Protein AF-A0A0K2SQ26-F1 (afdb_monomer_lite)

pLDDT: mean 77.07, std 22.96, range [28.95, 97.94]

Sequence (153 aa):
MRRAGAEERTARSGEAFAGFGGLQTHPPAKRWERWRELDARAWPRKVEREYTLVPTVCFNCEAACGLLAYVDTENLEIRKLEGQPLHPASRGRNCAKGPATVSQVTNPDRILHPLRRVGARGKAGGSGWSGTRRWTTSRPGFGPPSKPAGRMR

Foldseek 3Di:
DDDDDPDDPDDDDDDDDDPDDDDDPDDDPVCQQWDKDFDPVPPPDGDIFTFRWDWDWQPPDPLGFIWTFTQGPPPRQGPWIWGDCPDPRQNGPDDPSRGCCSCVVVPPPDDPADWDFDDDPPDPPDRDTDGDPDDADPDDPRDDPPDPPDDDD

InterPro domains:
  IPR006963 Molybdopterin oxidoreductase, 4Fe-4S domain [PF04879] (53-105)
  IPR006963 Molybdopterin oxidoreductase, 4Fe-4S domain [PS51669] (51-109)
  IPR006963 Molybdopterin oxidoreductase, 4Fe-4S domain [SM00926] (51-107)

Organism: Limnochorda pilosa (NCBI:txid1555112)

Radius of gyration: 27.74 Å; chains: 1; bounding box: 112×50×40 Å

Secondary structure (DSSP, 8-state):
-------------------TT---SS--GGGGGGEEEE-GGGTTS--EEEEEEEEEE--SSTT--EEEEEEETTT--EEEEEE-TT-TTTTT---THHHHHHHHHT-TT---S-EEEES-TT-TT--EEEE-S-SSSSSTT-S----------

Structure (mmCIF, N/CA/C/O backbone):
data_AF-A0A0K2SQ26-F1
#
_entry.id   AF-A0A0K2SQ26-F1
#
loop_
_atom_site.group_PDB
_atom_site.id
_atom_site.type_symbol
_atom_site.label_atom_id
_atom_site.label_alt_id
_atom_site.label_comp_id
_atom_site.label_asym_id
_atom_site.label_entity_id
_atom_site.label_seq_id
_atom_site.pdbx_PDB_ins_code
_atom_site.Cartn_x
_atom_site.Cartn_y
_atom_site.Cartn_z
_atom_site.occupancy
_atom_site.B_iso_or_equiv
_atom_site.auth_seq_id
_atom_site.auth_comp_id
_atom_site.auth_asym_id
_atom_site.auth_atom_id
_atom_site.pdbx_PDB_model_num
ATOM 1 N N . MET A 1 1 ? 54.601 -28.916 -5.454 1.00 41.81 1 MET A N 1
ATOM 2 C CA . MET A 1 1 ? 53.590 -28.701 -4.395 1.00 41.81 1 MET A CA 1
ATOM 3 C C . MET A 1 1 ? 52.215 -28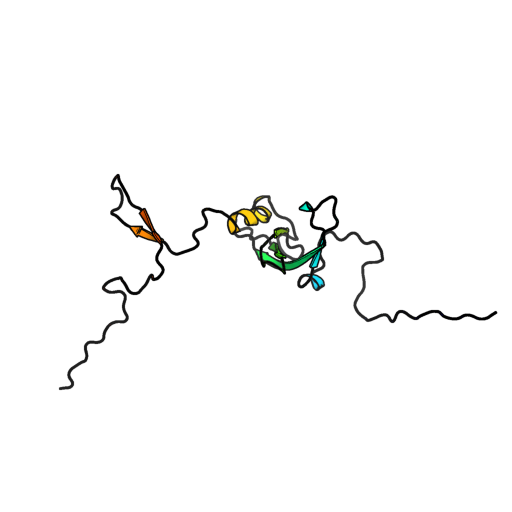.620 -5.050 1.00 41.81 1 MET A C 1
ATOM 5 O O . MET A 1 1 ? 51.979 -27.706 -5.824 1.00 41.81 1 MET A O 1
ATOM 9 N N . ARG A 1 2 ? 51.362 -29.630 -4.833 1.00 42.75 2 ARG A N 1
ATOM 10 C CA . ARG A 1 2 ? 49.962 -29.690 -5.299 1.00 42.75 2 ARG A CA 1
ATOM 11 C C . ARG A 1 2 ? 49.049 -29.030 -4.263 1.00 42.75 2 ARG A C 1
ATOM 13 O O . ARG A 1 2 ? 49.242 -29.366 -3.101 1.00 42.75 2 ARG A O 1
ATOM 20 N N . ARG A 1 3 ? 48.041 -28.252 -4.688 1.00 35.09 3 ARG A N 1
ATOM 21 C CA . ARG A 1 3 ? 46.624 -28.229 -4.220 1.00 35.09 3 ARG A CA 1
ATOM 22 C C . ARG A 1 3 ? 45.805 -27.526 -5.328 1.00 35.09 3 ARG A C 1
ATOM 24 O O . ARG A 1 3 ? 46.211 -26.454 -5.748 1.00 35.09 3 ARG A O 1
ATOM 31 N N . AL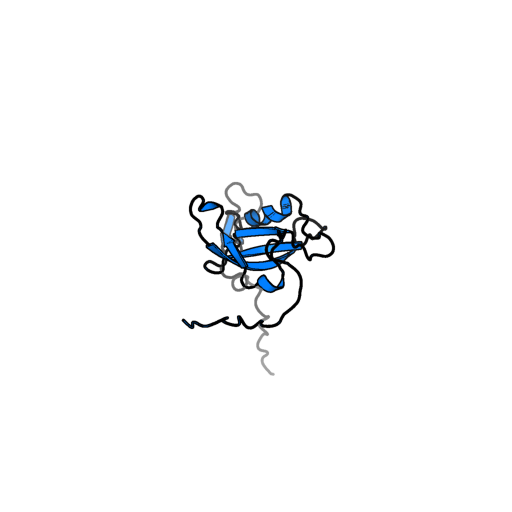A A 1 4 ? 44.871 -28.172 -6.040 1.00 32.91 4 ALA A N 1
ATOM 32 C CA . ALA A 1 4 ? 43.519 -28.594 -5.617 1.00 32.91 4 ALA A CA 1
ATOM 33 C C . ALA A 1 4 ? 42.700 -27.408 -5.066 1.00 32.91 4 ALA A C 1
ATOM 35 O O . ALA A 1 4 ? 43.161 -26.769 -4.133 1.00 32.91 4 ALA A O 1
ATOM 36 N N . GLY A 1 5 ? 41.511 -27.046 -5.546 1.00 28.95 5 GLY A N 1
ATOM 37 C CA . GLY A 1 5 ? 40.653 -27.568 -6.604 1.00 28.95 5 GLY A CA 1
ATOM 38 C C . GLY A 1 5 ? 39.640 -26.478 -6.982 1.00 28.95 5 GLY A C 1
ATOM 39 O O . GLY A 1 5 ? 39.276 -25.644 -6.155 1.00 28.95 5 GLY A O 1
ATOM 40 N N . ALA A 1 6 ? 39.242 -26.451 -8.251 1.00 37.38 6 ALA A N 1
ATOM 41 C CA . ALA A 1 6 ? 38.137 -25.636 -8.722 1.00 37.38 6 ALA A CA 1
ATOM 42 C C . ALA A 1 6 ? 36.841 -26.310 -8.261 1.00 37.38 6 ALA A C 1
ATOM 44 O O . ALA A 1 6 ? 36.507 -27.385 -8.751 1.00 37.38 6 ALA A O 1
ATOM 45 N N . GLU A 1 7 ? 36.149 -25.720 -7.287 1.00 35.53 7 GLU A N 1
ATOM 46 C CA . GLU A 1 7 ? 34.839 -26.214 -6.876 1.00 35.53 7 GLU A CA 1
ATOM 47 C C . GLU A 1 7 ? 33.760 -25.599 -7.770 1.00 35.53 7 GLU A C 1
ATOM 49 O O . GLU A 1 7 ? 33.440 -24.407 -7.739 1.00 35.53 7 GLU A O 1
ATOM 54 N N . GLU A 1 8 ? 33.269 -26.475 -8.629 1.00 37.94 8 GLU A N 1
ATOM 55 C CA . GLU A 1 8 ? 32.187 -26.348 -9.582 1.00 37.94 8 GLU A CA 1
ATOM 56 C C . GLU A 1 8 ? 30.884 -25.954 -8.867 1.00 37.94 8 GLU A C 1
ATOM 58 O O . GLU A 1 8 ? 30.159 -26.782 -8.316 1.00 37.94 8 GLU A O 1
ATOM 63 N N . ARG A 1 9 ? 30.559 -24.652 -8.860 1.00 35.50 9 ARG A N 1
ATOM 64 C CA . ARG A 1 9 ? 29.213 -24.192 -8.492 1.00 35.50 9 ARG A CA 1
ATOM 65 C C . ARG A 1 9 ? 28.263 -24.527 -9.632 1.00 35.50 9 ARG A C 1
ATOM 67 O O . ARG A 1 9 ? 28.109 -23.770 -10.586 1.00 35.50 9 ARG A O 1
ATOM 74 N N . THR A 1 10 ? 27.657 -25.699 -9.499 1.00 31.41 10 THR A N 1
ATOM 75 C CA . THR A 1 10 ? 26.570 -26.220 -10.321 1.00 31.41 10 THR A CA 1
ATOM 76 C C . THR A 1 10 ? 25.519 -25.146 -10.610 1.00 31.41 10 THR A C 1
ATOM 78 O O . THR A 1 10 ? 24.801 -24.663 -9.733 1.00 31.41 10 THR A O 1
ATOM 81 N N . ALA A 1 11 ? 25.429 -24.776 -11.886 1.00 37.09 11 ALA A N 1
ATOM 82 C CA . ALA A 1 11 ? 24.343 -23.985 -12.428 1.00 37.09 11 ALA A CA 1
ATOM 83 C C . ALA A 1 11 ? 23.029 -24.767 -12.271 1.00 37.09 11 ALA A C 1
ATOM 85 O O . ALA A 1 11 ? 22.802 -25.762 -12.958 1.00 37.09 11 ALA A O 1
ATOM 86 N N . ARG A 1 12 ? 22.140 -24.318 -11.379 1.00 37.09 12 ARG A N 1
ATOM 87 C CA . ARG A 1 12 ? 20.732 -24.733 -11.396 1.00 37.09 12 ARG A CA 1
ATOM 88 C C . ARG A 1 12 ? 19.925 -23.731 -12.215 1.00 37.09 12 ARG A C 1
ATOM 90 O O . ARG A 1 12 ? 19.520 -22.687 -11.724 1.00 37.09 12 ARG A O 1
ATOM 97 N N . SER A 1 13 ? 19.797 -24.082 -13.494 1.00 39.12 13 SER A N 1
ATOM 98 C CA . SER A 1 13 ? 18.638 -23.901 -14.378 1.00 39.12 13 SER A CA 1
ATOM 99 C C . SER A 1 13 ? 17.644 -22.778 -14.042 1.00 39.12 13 SER A C 1
ATOM 101 O O . SER A 1 13 ? 16.862 -22.904 -13.099 1.00 39.12 13 SER A O 1
ATOM 103 N N . GLY A 1 14 ? 17.563 -21.778 -14.927 1.00 33.12 14 GLY A N 1
ATOM 104 C CA . GLY A 1 14 ? 16.337 -20.996 -15.102 1.00 33.12 14 GLY A CA 1
ATOM 105 C C . GLY A 1 14 ? 16.532 -19.554 -15.563 1.00 33.12 14 GLY A C 1
ATOM 106 O O . GLY A 1 14 ? 16.452 -18.649 -14.746 1.00 33.12 14 GLY A O 1
ATOM 107 N N . GLU A 1 15 ? 16.674 -19.374 -16.880 1.00 35.16 15 GLU A N 1
ATOM 108 C CA . GLU A 1 15 ? 16.269 -18.177 -17.642 1.00 35.16 15 GLU A CA 1
ATOM 109 C C . GLU A 1 15 ? 17.074 -16.872 -17.430 1.00 35.16 15 GLU A C 1
ATOM 111 O O . GLU A 1 15 ? 16.959 -16.162 -16.434 1.00 35.16 15 GLU A O 1
ATOM 116 N N . ALA A 1 16 ? 17.854 -16.527 -18.460 1.00 36.41 16 ALA A N 1
ATOM 117 C CA . ALA A 1 16 ? 18.424 -15.202 -18.707 1.00 36.41 16 ALA A CA 1
ATOM 118 C C . ALA A 1 16 ? 17.317 -14.115 -18.671 1.00 36.41 16 ALA A C 1
ATOM 120 O O . ALA A 1 16 ? 16.180 -14.387 -19.034 1.00 36.41 16 ALA A O 1
ATOM 121 N N . PHE A 1 17 ? 17.510 -12.863 -18.254 1.00 38.84 17 PHE A N 1
ATOM 122 C CA . PHE A 1 17 ? 18.674 -11.988 -18.288 1.00 38.84 17 PHE A CA 1
ATOM 123 C C . PHE A 1 17 ? 18.622 -11.002 -17.108 1.00 38.84 17 PHE A C 1
ATOM 125 O O . PHE A 1 17 ? 17.671 -10.237 -16.983 1.00 38.84 17 PHE A O 1
ATOM 132 N N . ALA A 1 18 ? 19.681 -10.952 -16.306 1.00 36.22 18 ALA A N 1
ATOM 133 C CA . ALA A 1 18 ? 20.206 -9.726 -15.703 1.00 36.22 18 ALA A CA 1
ATOM 134 C C . ALA A 1 18 ? 21.590 -10.076 -15.152 1.00 36.22 18 ALA A C 1
ATOM 136 O O . ALA A 1 18 ? 21.712 -10.832 -14.19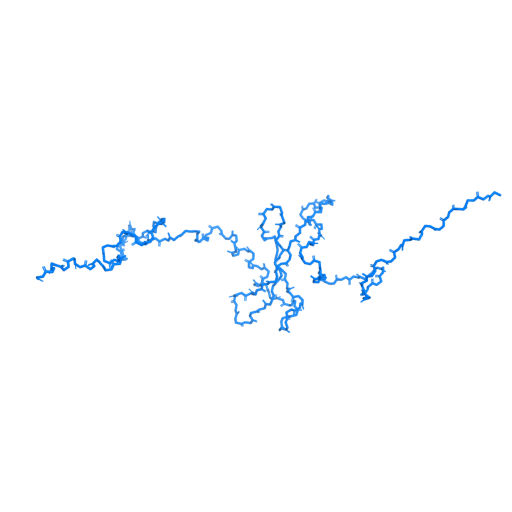0 1.00 36.22 18 ALA A O 1
ATOM 137 N N . GLY A 1 19 ? 22.635 -9.585 -15.817 1.00 33.66 19 GLY A N 1
ATOM 138 C CA . GLY A 1 19 ? 24.004 -9.736 -15.347 1.00 33.66 19 GLY A CA 1
ATOM 139 C C . GLY A 1 19 ? 24.189 -9.155 -13.944 1.00 33.66 19 GLY A C 1
ATOM 140 O O . GLY A 1 19 ? 23.410 -8.315 -13.484 1.00 33.66 19 GLY A O 1
ATOM 141 N N . PHE A 1 20 ? 25.248 -9.614 -13.281 1.00 37.81 20 PHE A N 1
ATOM 142 C CA . PHE A 1 20 ? 25.823 -8.988 -12.093 1.00 37.81 20 PHE A CA 1
ATOM 143 C C . PHE A 1 20 ? 25.789 -7.451 -12.234 1.00 37.81 20 PHE A C 1
ATOM 145 O O . PHE A 1 20 ? 26.526 -6.896 -13.043 1.00 37.81 20 PHE A O 1
ATOM 152 N N . GLY A 1 21 ? 24.917 -6.770 -11.479 1.00 44.59 21 GLY A N 1
ATOM 153 C CA . GLY A 1 21 ? 24.849 -5.300 -11.442 1.00 44.59 21 GLY A CA 1
ATOM 154 C C . GLY A 1 21 ? 23.698 -4.608 -12.194 1.00 44.59 21 GLY A C 1
ATOM 155 O O . GLY A 1 21 ? 23.782 -3.406 -12.424 1.00 44.59 21 GLY A O 1
ATOM 156 N N . GLY A 1 22 ? 22.615 -5.293 -12.574 1.00 52.53 22 GLY A N 1
ATOM 157 C CA . GLY A 1 22 ? 21.443 -4.628 -13.168 1.00 52.53 22 GLY A CA 1
ATOM 158 C C . GLY A 1 22 ? 20.541 -3.932 -12.135 1.00 52.53 22 GLY A C 1
ATOM 159 O O . GLY A 1 22 ? 19.864 -4.615 -11.367 1.00 52.53 22 GLY A O 1
ATOM 160 N N . LEU A 1 23 ? 20.480 -2.593 -12.141 1.00 69.38 23 LEU A N 1
ATOM 161 C CA . LEU A 1 23 ? 19.475 -1.824 -11.391 1.00 69.38 23 LEU A CA 1
ATOM 162 C C . LEU A 1 23 ? 18.071 -2.184 -11.901 1.00 69.38 23 LEU A C 1
ATOM 164 O O . LEU A 1 23 ? 17.733 -1.919 -13.053 1.00 69.38 23 LEU A O 1
ATOM 168 N N . GLN A 1 24 ? 17.257 -2.794 -11.045 1.00 71.31 24 GLN A N 1
ATOM 169 C CA . GLN A 1 24 ? 15.847 -3.061 -11.327 1.00 71.31 24 GLN A CA 1
ATOM 170 C C . GLN A 1 24 ? 15.000 -1.908 -10.788 1.00 71.31 24 GLN A C 1
ATOM 172 O O . GLN A 1 24 ? 15.231 -1.437 -9.677 1.00 71.31 24 GLN A O 1
ATOM 177 N N . THR A 1 25 ? 14.009 -1.460 -11.558 1.00 81.94 25 THR A N 1
ATOM 178 C CA . THR A 1 25 ? 13.091 -0.383 -11.141 1.00 81.94 25 THR A CA 1
ATOM 179 C C . THR A 1 25 ? 11.954 -0.880 -10.253 1.00 81.94 25 THR A C 1
ATOM 181 O O . THR A 1 25 ? 11.306 -0.082 -9.585 1.00 81.94 25 THR A O 1
ATOM 184 N N . HIS A 1 26 ? 11.697 -2.188 -10.251 1.00 88.44 26 HIS A N 1
ATOM 185 C CA . HIS A 1 26 ? 10.653 -2.825 -9.463 1.00 88.44 26 HIS A CA 1
ATOM 186 C C . HIS A 1 26 ? 11.051 -4.266 -9.097 1.00 88.44 26 HIS A C 1
ATOM 188 O O . HIS A 1 26 ? 11.889 -4.872 -9.774 1.00 88.44 26 HIS A O 1
ATOM 194 N N . PRO A 1 27 ? 10.430 -4.866 -8.069 1.00 91.06 27 PRO A N 1
ATOM 195 C CA . PRO A 1 27 ? 10.631 -6.274 -7.738 1.00 91.06 27 PRO A CA 1
ATOM 196 C C . PRO A 1 27 ? 10.161 -7.192 -8.883 1.00 91.06 27 PRO A C 1
ATOM 198 O O . PRO A 1 27 ? 9.064 -6.984 -9.420 1.00 91.06 27 PRO A O 1
ATOM 201 N N . PRO A 1 28 ? 10.938 -8.221 -9.272 1.00 92.25 28 PRO A N 1
ATOM 202 C CA . PRO A 1 28 ? 10.536 -9.162 -10.313 1.00 92.25 28 PRO A CA 1
ATOM 203 C C . PRO A 1 28 ? 9.363 -10.030 -9.840 1.00 92.25 28 PRO A C 1
ATOM 205 O O . PRO A 1 28 ? 9.383 -10.555 -8.726 1.00 92.25 28 PRO A O 1
ATOM 208 N N . ALA A 1 29 ? 8.368 -10.236 -10.708 1.00 92.81 29 ALA A N 1
ATOM 209 C CA . ALA A 1 29 ? 7.108 -10.898 -10.348 1.00 92.81 29 ALA A CA 1
ATOM 210 C C . ALA A 1 29 ? 7.272 -12.318 -9.788 1.00 92.81 29 ALA A C 1
ATOM 212 O O . ALA A 1 29 ? 6.572 -12.697 -8.856 1.00 92.81 29 ALA A O 1
ATOM 213 N N . LYS A 1 30 ? 8.269 -13.070 -10.272 1.00 94.12 30 LYS A N 1
ATOM 214 C CA . LYS A 1 30 ? 8.605 -14.414 -9.767 1.00 94.12 30 LYS A CA 1
ATOM 215 C C . LYS A 1 30 ? 8.981 -14.446 -8.276 1.00 94.12 30 LYS A C 1
ATOM 217 O O . LYS A 1 30 ? 9.028 -15.517 -7.687 1.00 94.12 30 LYS A O 1
ATOM 222 N N . ARG A 1 31 ? 9.295 -13.295 -7.670 1.00 94.06 31 ARG A N 1
ATOM 223 C CA . ARG A 1 31 ? 9.700 -13.168 -6.260 1.00 94.06 31 ARG A CA 1
ATOM 224 C C . ARG A 1 31 ? 8.649 -12.496 -5.377 1.00 94.06 31 ARG A C 1
ATOM 226 O O . ARG A 1 31 ? 8.936 -12.245 -4.212 1.00 94.06 31 ARG A O 1
ATOM 233 N N . TRP A 1 32 ? 7.464 -12.184 -5.899 1.00 95.38 32 TRP A N 1
ATOM 234 C CA . TRP A 1 32 ? 6.456 -11.436 -5.144 1.00 95.38 32 TRP A CA 1
ATOM 235 C C . TRP A 1 32 ? 5.934 -12.176 -3.911 1.00 95.38 32 TRP A C 1
ATOM 237 O O . TRP A 1 32 ? 5.599 -11.526 -2.932 1.00 95.38 32 TRP A O 1
ATOM 247 N N . GLU A 1 33 ? 5.938 -13.507 -3.890 1.00 96.38 33 GLU A N 1
ATOM 248 C CA . GLU A 1 33 ? 5.504 -14.263 -2.705 1.00 96.38 33 GLU A CA 1
ATOM 249 C C . GLU A 1 33 ? 6.390 -14.018 -1.473 1.00 96.38 33 GLU A C 1
ATOM 251 O O . GLU A 1 33 ? 5.884 -13.960 -0.353 1.00 96.38 33 GLU A O 1
ATOM 256 N N . ARG A 1 34 ? 7.703 -13.858 -1.691 1.00 95.94 34 ARG A N 1
ATOM 257 C CA . ARG A 1 34 ? 8.729 -13.645 -0.657 1.00 95.94 34 ARG A CA 1
ATOM 258 C C . ARG A 1 34 ? 9.745 -12.608 -1.125 1.00 95.94 34 ARG A C 1
ATOM 260 O O . ARG A 1 34 ? 10.852 -12.929 -1.575 1.00 95.94 34 ARG A O 1
ATOM 267 N N . TRP A 1 35 ? 9.351 -11.347 -1.048 1.00 95.56 35 TRP A N 1
ATOM 268 C CA . TRP A 1 35 ? 10.212 -10.207 -1.331 1.00 95.56 35 TRP A CA 1
ATOM 269 C C . TRP A 1 35 ? 10.917 -9.746 -0.059 1.00 95.56 35 TRP A C 1
ATOM 271 O O . TRP A 1 35 ? 10.293 -9.663 0.989 1.00 95.56 35 TRP A O 1
ATOM 281 N N . ARG A 1 36 ? 12.206 -9.410 -0.145 1.00 95.00 36 ARG A N 1
ATOM 282 C CA . ARG A 1 36 ? 12.982 -8.891 0.988 1.00 95.00 36 ARG A CA 1
ATOM 283 C C . ARG A 1 36 ? 13.533 -7.517 0.655 1.00 95.00 36 ARG A C 1
ATOM 285 O O . ARG A 1 36 ? 14.102 -7.333 -0.420 1.00 95.00 36 ARG A O 1
ATOM 292 N N . GLU A 1 37 ? 13.351 -6.572 1.569 1.00 91.25 37 GLU A N 1
ATOM 293 C CA . GLU A 1 37 ? 13.790 -5.183 1.424 1.00 91.25 37 GLU A CA 1
ATOM 294 C C . GLU A 1 37 ? 14.261 -4.632 2.776 1.00 91.25 37 GLU A C 1
ATOM 296 O O . GLU A 1 37 ? 13.820 -5.081 3.836 1.00 91.25 37 GLU A O 1
ATOM 301 N N . LEU A 1 38 ? 15.167 -3.654 2.746 1.00 92.88 38 LEU A N 1
ATOM 302 C CA . LEU A 1 38 ? 15.594 -2.951 3.951 1.00 92.88 38 LEU A CA 1
ATOM 303 C C . LEU A 1 38 ? 14.505 -1.985 4.427 1.00 92.88 38 LEU A C 1
ATOM 305 O O . LEU A 1 38 ? 13.933 -1.233 3.640 1.00 92.88 38 LEU A O 1
ATOM 309 N N . ASP A 1 39 ? 14.260 -1.965 5.732 1.00 90.94 39 ASP A N 1
ATOM 310 C CA . ASP A 1 39 ? 13.359 -1.003 6.353 1.00 90.94 39 ASP A CA 1
ATOM 311 C C . ASP A 1 39 ? 14.004 0.387 6.384 1.00 90.94 39 ASP A C 1
ATOM 313 O O . ASP A 1 39 ? 14.908 0.667 7.177 1.00 90.94 39 ASP A O 1
ATOM 317 N N . ALA A 1 40 ? 13.501 1.283 5.535 1.00 89.31 40 ALA A N 1
ATOM 318 C CA . ALA A 1 40 ? 13.966 2.662 5.460 1.00 89.31 40 ALA A CA 1
ATOM 319 C C . ALA A 1 40 ? 13.786 3.433 6.783 1.00 89.31 40 ALA A C 1
ATOM 321 O O . ALA A 1 40 ? 14.562 4.345 7.063 1.00 89.31 40 ALA A O 1
ATOM 322 N N . ARG A 1 41 ? 12.808 3.066 7.627 1.00 90.00 41 ARG A N 1
ATOM 323 C CA . ARG A 1 41 ? 12.579 3.723 8.929 1.00 90.00 41 ARG A CA 1
ATOM 324 C C . ARG A 1 41 ? 13.619 3.340 9.977 1.00 90.00 41 ARG A C 1
ATOM 326 O O . ARG A 1 41 ? 13.775 4.058 10.958 1.00 90.00 41 ARG A O 1
ATOM 333 N N . ALA A 1 42 ? 14.320 2.224 9.785 1.00 93.06 42 ALA A N 1
ATOM 334 C CA . ALA A 1 42 ? 15.328 1.735 10.718 1.00 93.06 42 ALA A CA 1
ATOM 335 C C . ALA A 1 42 ? 16.725 2.339 10.488 1.00 93.06 42 ALA A C 1
ATOM 337 O O . ALA A 1 42 ? 17.650 2.016 11.241 1.00 93.06 42 ALA A O 1
ATOM 338 N N . TRP A 1 43 ? 16.890 3.206 9.481 1.00 89.94 43 TRP A N 1
ATOM 339 C CA . TRP A 1 43 ? 18.153 3.885 9.194 1.00 89.94 43 TRP A CA 1
ATOM 340 C C . TRP A 1 43 ? 18.705 4.595 10.449 1.00 89.94 43 TRP A C 1
ATOM 342 O O . TRP A 1 43 ? 17.947 5.284 11.133 1.00 89.94 43 TRP A O 1
ATOM 352 N N . PRO A 1 44 ? 20.006 4.451 10.782 1.00 94.56 44 PRO A N 1
ATOM 353 C CA . PRO A 1 44 ? 21.098 3.874 9.983 1.00 94.56 44 PRO A CA 1
ATOM 354 C C . PRO A 1 44 ? 21.269 2.351 10.078 1.00 94.56 44 PRO A C 1
ATOM 356 O O . PRO A 1 44 ? 22.169 1.788 9.452 1.00 94.56 44 PRO A O 1
ATOM 359 N N . ARG A 1 45 ? 20.436 1.651 10.852 1.00 94.00 45 ARG A N 1
ATOM 360 C CA . ARG A 1 45 ? 20.535 0.194 10.981 1.00 94.00 45 ARG A CA 1
ATOM 361 C C . ARG A 1 45 ? 19.963 -0.488 9.739 1.00 94.00 45 ARG A C 1
ATOM 363 O O . ARG A 1 45 ? 18.886 -0.143 9.262 1.00 94.00 45 ARG A O 1
ATOM 370 N N . LYS A 1 46 ? 20.657 -1.516 9.251 1.00 93.12 46 LYS A N 1
ATOM 371 C CA . LYS A 1 46 ? 20.204 -2.348 8.127 1.00 93.12 46 LYS A CA 1
ATOM 372 C C . LYS A 1 46 ? 19.295 -3.462 8.639 1.00 93.12 46 LYS A C 1
ATOM 374 O O . LYS A 1 46 ? 19.759 -4.565 8.909 1.00 93.12 46 LYS A O 1
ATOM 379 N N . VAL A 1 47 ? 18.018 -3.148 8.826 1.00 94.25 47 VAL A N 1
ATOM 380 C CA . VAL A 1 47 ? 16.998 -4.132 9.212 1.00 94.25 47 VAL A CA 1
ATOM 381 C C . VAL A 1 47 ? 16.321 -4.643 7.949 1.00 94.25 47 VAL A C 1
ATOM 383 O O . VAL A 1 47 ? 15.750 -3.851 7.208 1.00 94.25 47 VAL A O 1
ATOM 386 N N . GLU A 1 48 ? 16.399 -5.945 7.690 1.00 93.94 48 GLU A N 1
ATOM 387 C CA . GLU A 1 48 ? 15.680 -6.581 6.583 1.00 93.94 48 GLU A CA 1
ATOM 388 C C . GLU A 1 48 ? 14.251 -6.932 7.016 1.00 93.94 48 GLU A C 1
ATOM 390 O O . GLU A 1 48 ? 14.023 -7.365 8.147 1.00 93.94 48 GLU A O 1
ATOM 395 N N . ARG A 1 49 ? 13.291 -6.738 6.112 1.00 94.38 49 ARG A N 1
ATOM 396 C CA . ARG A 1 49 ? 11.895 -7.153 6.260 1.00 94.38 49 ARG A CA 1
ATOM 397 C C . ARG A 1 49 ? 11.485 -7.997 5.067 1.00 94.38 49 ARG A C 1
ATOM 399 O O . ARG A 1 49 ? 11.950 -7.762 3.950 1.00 94.38 49 ARG A O 1
ATOM 406 N N . GLU A 1 50 ? 10.613 -8.965 5.314 1.00 96.50 50 GLU A N 1
ATOM 407 C CA . GLU A 1 50 ? 10.021 -9.802 4.276 1.00 96.50 50 GLU A CA 1
ATOM 408 C C . GLU A 1 50 ? 8.563 -9.397 4.027 1.00 96.50 50 GLU A C 1
ATOM 410 O O . GLU A 1 50 ? 7.813 -9.086 4.952 1.00 96.50 50 GLU A O 1
ATOM 415 N N . TYR A 1 51 ? 8.180 -9.385 2.754 1.00 97.44 51 TYR A N 1
ATOM 416 C CA . TYR A 1 51 ? 6.870 -8.984 2.277 1.00 97.44 51 TYR A CA 1
ATOM 417 C C . TYR A 1 51 ? 6.328 -9.987 1.263 1.00 97.44 51 TYR A C 1
ATOM 419 O O . TYR A 1 51 ? 7.062 -10.478 0.401 1.00 97.44 51 TYR A O 1
ATOM 427 N N . THR A 1 52 ? 5.018 -10.194 1.294 1.00 97.94 52 THR A N 1
ATOM 428 C CA . THR A 1 52 ? 4.259 -10.734 0.168 1.00 97.94 52 THR A CA 1
ATOM 429 C C . THR A 1 52 ? 3.678 -9.569 -0.631 1.00 97.94 52 THR A C 1
ATOM 431 O O . THR A 1 52 ? 2.977 -8.706 -0.100 1.00 97.94 52 THR A O 1
ATOM 434 N N . LEU A 1 53 ? 3.995 -9.520 -1.921 1.00 97.62 53 LEU A N 1
ATOM 435 C CA . LEU A 1 53 ? 3.591 -8.469 -2.847 1.00 97.62 53 LEU A CA 1
ATOM 436 C C . LEU A 1 53 ? 2.319 -8.910 -3.560 1.00 97.62 53 LEU A C 1
ATOM 438 O O . LEU A 1 53 ? 2.343 -9.808 -4.400 1.00 97.62 53 LEU A O 1
ATOM 442 N N . VAL A 1 54 ? 1.205 -8.270 -3.219 1.00 97.62 54 VAL A N 1
ATOM 443 C CA . VAL A 1 54 ? -0.124 -8.641 -3.708 1.00 97.62 54 VAL A CA 1
ATOM 444 C C . VAL A 1 54 ? -0.593 -7.623 -4.750 1.00 97.62 54 VAL A C 1
ATOM 446 O O . VAL A 1 54 ? -0.772 -6.446 -4.417 1.00 97.62 54 VAL A O 1
ATOM 449 N N . PRO A 1 55 ? -0.797 -8.035 -6.014 1.00 97.12 55 PRO A N 1
ATOM 450 C CA . PRO A 1 55 ? -1.416 -7.189 -7.027 1.00 97.12 55 PRO A CA 1
ATOM 451 C C . PRO A 1 55 ? -2.849 -6.823 -6.645 1.00 97.12 55 PRO A C 1
ATOM 453 O O . PRO A 1 55 ? -3.633 -7.677 -6.238 1.00 97.12 55 PRO A O 1
ATOM 456 N N . THR A 1 56 ? -3.204 -5.553 -6.797 1.00 96.56 56 THR A N 1
ATOM 457 C CA . THR A 1 56 ? -4.552 -5.044 -6.536 1.00 96.56 56 THR A CA 1
ATOM 458 C C . THR A 1 56 ? -4.861 -3.857 -7.447 1.00 96.56 56 THR A C 1
ATOM 460 O O . THR A 1 56 ? -4.052 -3.472 -8.291 1.00 96.56 56 THR A O 1
ATOM 463 N N . VAL A 1 57 ? -6.045 -3.273 -7.307 1.00 96.38 57 VAL A N 1
ATOM 464 C CA . VAL A 1 57 ? -6.531 -2.178 -8.145 1.00 96.38 57 VAL A CA 1
ATOM 465 C C . VAL A 1 57 ? -6.897 -0.966 -7.293 1.00 96.38 57 VAL A C 1
ATOM 467 O O . VAL A 1 57 ? -7.465 -1.087 -6.208 1.00 96.38 57 VAL A O 1
ATOM 470 N N . CYS A 1 58 ? -6.552 0.225 -7.771 1.00 96.00 58 CYS A N 1
ATOM 471 C CA . CYS A 1 58 ? -6.954 1.482 -7.153 1.00 96.00 58 CYS A CA 1
ATOM 472 C C . CYS A 1 58 ? -8.460 1.714 -7.350 1.00 96.00 58 CYS A C 1
ATOM 474 O O . CYS A 1 58 ? -8.941 1.644 -8.477 1.00 96.00 58 CYS A O 1
ATOM 476 N N . PHE A 1 59 ? -9.185 2.057 -6.281 1.00 92.38 59 PHE A N 1
ATOM 477 C CA . PHE A 1 59 ? -10.640 2.280 -6.317 1.00 92.38 59 PHE A CA 1
ATOM 478 C C . PHE A 1 59 ? -11.054 3.761 -6.243 1.00 92.38 59 PHE A C 1
ATOM 480 O O . PHE A 1 59 ? -12.234 4.074 -6.122 1.00 92.38 59 PHE A O 1
ATOM 487 N N . ASN A 1 60 ? -10.096 4.691 -6.300 1.00 94.94 60 ASN A N 1
ATOM 488 C CA . ASN A 1 60 ? -10.374 6.117 -6.090 1.00 94.94 60 ASN A CA 1
ATOM 489 C C . ASN A 1 60 ? -10.992 6.827 -7.309 1.00 94.94 60 ASN A C 1
ATOM 491 O O . ASN A 1 60 ? -11.604 7.880 -7.148 1.00 94.94 60 ASN A O 1
ATOM 495 N N . CYS A 1 61 ? -10.782 6.317 -8.522 1.00 95.81 61 CYS A N 1
ATOM 496 C CA . CYS A 1 61 ? -11.413 6.808 -9.746 1.00 95.81 61 CYS A CA 1
ATOM 497 C C . CYS A 1 61 ? -11.553 5.669 -10.763 1.00 95.81 61 CYS A C 1
ATOM 499 O O . CYS A 1 61 ? -10.989 4.588 -10.595 1.00 95.81 61 CYS A O 1
ATOM 501 N N . GLU A 1 62 ? -12.269 5.940 -11.843 1.00 96.50 62 GLU A N 1
ATOM 502 C CA . GLU A 1 62 ? -12.587 5.033 -12.944 1.00 96.50 62 GLU A CA 1
ATOM 503 C C . GLU A 1 62 ? -11.369 4.527 -13.732 1.00 96.50 62 GLU A C 1
ATOM 505 O O . GLU A 1 62 ? -11.473 3.532 -14.442 1.00 96.50 62 GLU A O 1
ATOM 510 N N . ALA A 1 63 ? -10.202 5.162 -13.581 1.00 95.31 63 ALA A N 1
ATOM 511 C CA . ALA A 1 63 ? -8.973 4.736 -14.251 1.00 95.31 63 ALA A CA 1
ATOM 512 C C . ALA A 1 63 ? -8.450 3.375 -13.760 1.00 95.31 63 ALA A C 1
ATOM 514 O O . ALA A 1 63 ? -7.661 2.747 -14.465 1.00 95.31 63 ALA A O 1
ATOM 515 N N . ALA A 1 64 ? -8.852 2.945 -12.554 1.00 95.81 64 ALA A N 1
ATOM 516 C CA . ALA A 1 64 ? -8.553 1.619 -12.012 1.00 95.81 64 ALA A CA 1
ATOM 517 C C . ALA A 1 64 ? -7.066 1.215 -12.147 1.00 95.81 64 ALA A C 1
ATOM 519 O O . ALA A 1 64 ? -6.730 0.126 -12.607 1.00 95.81 64 ALA A O 1
ATOM 520 N N . CYS A 1 65 ? -6.141 2.115 -11.788 1.00 97.81 65 CYS A N 1
ATOM 521 C CA . CYS A 1 65 ? -4.706 1.844 -11.904 1.00 97.81 65 CYS A CA 1
ATOM 522 C C . CYS A 1 65 ? -4.292 0.635 -11.052 1.00 97.81 65 CYS A C 1
ATOM 524 O O . CYS A 1 65 ? -4.697 0.524 -9.895 1.00 97.81 65 CYS A O 1
ATOM 526 N N . GLY A 1 66 ? -3.418 -0.218 -11.589 1.00 97.81 66 GLY A N 1
ATOM 527 C CA . GLY A 1 66 ? -2.843 -1.334 -10.845 1.00 97.81 66 GLY A CA 1
ATOM 528 C C . GLY A 1 66 ? -1.918 -0.872 -9.721 1.00 97.81 66 GLY A C 1
ATOM 529 O O . GLY A 1 66 ? -1.033 -0.034 -9.922 1.00 97.81 66 GLY A O 1
ATOM 530 N N . LEU A 1 67 ? -2.108 -1.463 -8.549 1.00 97.62 67 LEU A N 1
ATOM 531 C CA . LEU A 1 67 ? -1.337 -1.254 -7.333 1.00 97.62 67 LEU A CA 1
ATOM 532 C C . LEU A 1 67 ? -0.635 -2.552 -6.932 1.00 97.62 67 LEU A C 1
ATOM 534 O O . LEU A 1 67 ? -1.130 -3.647 -7.181 1.00 97.62 67 LEU A O 1
ATOM 538 N N . LEU A 1 68 ? 0.511 -2.424 -6.276 1.00 97.38 68 LEU A N 1
ATOM 539 C CA . LEU A 1 68 ? 1.237 -3.531 -5.672 1.00 97.38 68 LEU A CA 1
ATOM 540 C C . LEU A 1 68 ? 1.319 -3.287 -4.166 1.00 97.38 68 LEU A C 1
ATOM 542 O O . LEU A 1 68 ? 1.957 -2.329 -3.721 1.00 97.38 68 LEU A O 1
ATOM 546 N N . ALA A 1 69 ? 0.621 -4.116 -3.393 1.00 97.38 69 ALA A N 1
ATOM 547 C CA . ALA A 1 69 ? 0.572 -4.028 -1.940 1.00 97.38 69 ALA A CA 1
ATOM 548 C C . ALA A 1 69 ? 1.718 -4.815 -1.316 1.00 97.38 69 ALA A C 1
ATOM 550 O O . ALA A 1 69 ? 1.838 -6.011 -1.556 1.00 97.38 69 ALA A O 1
ATOM 551 N N . TYR A 1 70 ? 2.530 -4.152 -0.498 1.00 97.06 70 TYR A N 1
ATOM 552 C CA . TYR A 1 70 ? 3.586 -4.790 0.282 1.00 97.06 70 TYR A CA 1
ATOM 553 C C . TYR A 1 70 ? 3.002 -5.194 1.634 1.00 97.06 70 TYR A C 1
ATOM 555 O O . TYR A 1 70 ? 2.845 -4.348 2.521 1.00 97.06 70 TYR A O 1
ATOM 563 N N . VAL A 1 71 ? 2.635 -6.469 1.757 1.00 97.31 71 VAL A N 1
ATOM 564 C CA . VAL A 1 71 ? 2.061 -7.054 2.973 1.00 97.31 71 VAL A CA 1
ATOM 565 C C . VAL A 1 71 ? 3.183 -7.686 3.780 1.00 97.31 71 VAL A C 1
ATOM 567 O O . VAL A 1 71 ? 3.879 -8.563 3.283 1.00 97.31 71 VAL A O 1
ATOM 570 N N . ASP A 1 72 ? 3.387 -7.214 5.001 1.00 95.88 72 ASP A N 1
ATOM 571 C CA . ASP A 1 72 ? 4.390 -7.742 5.928 1.00 95.88 72 ASP A CA 1
ATOM 572 C C . ASP A 1 72 ? 4.036 -9.179 6.333 1.00 95.88 72 ASP A C 1
ATOM 574 O O . ASP A 1 72 ? 2.891 -9.467 6.688 1.00 95.88 72 ASP A O 1
ATOM 578 N N . THR A 1 73 ? 4.996 -10.099 6.234 1.00 96.19 73 THR A N 1
ATOM 579 C CA . THR A 1 73 ? 4.736 -11.523 6.495 1.00 96.19 73 THR A CA 1
ATOM 580 C C . THR A 1 73 ? 4.627 -11.859 7.983 1.00 96.19 73 THR A C 1
ATOM 582 O O . THR A 1 73 ? 4.083 -12.910 8.318 1.00 96.19 73 THR A O 1
ATOM 585 N N . GLU A 1 74 ? 5.092 -10.983 8.881 1.00 94.62 74 GLU A N 1
ATOM 586 C CA . GLU A 1 74 ? 5.040 -11.194 10.331 1.00 94.62 74 GLU A CA 1
ATOM 587 C C . GLU A 1 74 ? 3.708 -10.714 10.918 1.00 94.62 74 GLU A C 1
ATOM 589 O O . GLU A 1 74 ? 3.078 -11.433 11.693 1.00 94.62 74 GLU A O 1
ATOM 594 N N . ASN A 1 75 ? 3.272 -9.499 10.562 1.00 94.88 75 ASN A N 1
ATOM 595 C CA . ASN A 1 75 ? 2.083 -8.875 11.159 1.00 94.88 75 ASN A CA 1
ATOM 596 C C . ASN A 1 75 ? 0.880 -8.741 10.209 1.00 94.88 75 ASN A C 1
ATOM 598 O O . ASN A 1 75 ? -0.188 -8.313 10.645 1.00 94.88 75 ASN A O 1
ATOM 602 N N . LEU A 1 76 ? 1.032 -9.130 8.938 1.00 95.56 76 LEU A N 1
ATOM 603 C CA . LEU A 1 76 ? -0.006 -9.082 7.900 1.00 95.56 76 LEU A CA 1
ATOM 604 C C . LEU A 1 76 ? -0.552 -7.674 7.611 1.00 95.56 76 LEU A C 1
ATOM 606 O O . LEU A 1 76 ? -1.635 -7.522 7.040 1.00 95.56 76 LEU A O 1
ATOM 610 N N . GLU A 1 77 ? 0.195 -6.627 7.964 1.00 94.81 77 GLU A N 1
ATOM 611 C CA . GLU A 1 77 ? -0.173 -5.246 7.669 1.00 94.81 77 GLU A CA 1
ATOM 612 C C . GLU A 1 77 ? 0.352 -4.799 6.300 1.00 94.81 77 GLU A C 1
ATOM 614 O O . GLU A 1 77 ? 1.453 -5.148 5.867 1.00 94.81 77 GLU A O 1
ATOM 619 N N . ILE A 1 78 ? -0.419 -3.942 5.626 1.00 96.19 78 ILE A N 1
ATOM 620 C CA . ILE A 1 78 ? 0.025 -3.276 4.399 1.00 96.19 78 ILE A CA 1
ATOM 621 C C . ILE A 1 78 ? 0.979 -2.146 4.791 1.00 96.19 78 ILE A C 1
ATOM 623 O O . ILE A 1 78 ? 0.550 -1.128 5.336 1.00 96.19 78 ILE A O 1
ATOM 627 N N . ARG A 1 79 ? 2.273 -2.291 4.487 1.00 93.62 79 ARG A N 1
ATOM 628 C CA . ARG A 1 79 ? 3.276 -1.255 4.795 1.00 93.62 79 ARG A CA 1
ATOM 629 C C . ARG A 1 79 ? 3.293 -0.123 3.784 1.00 93.62 79 ARG A C 1
ATOM 631 O O . ARG A 1 79 ? 3.458 1.036 4.161 1.00 93.62 79 ARG A O 1
ATOM 638 N N . LYS A 1 80 ? 3.163 -0.459 2.502 1.00 93.62 80 LYS A N 1
ATOM 639 C CA . LYS A 1 80 ? 3.161 0.501 1.394 1.00 93.62 80 LYS A CA 1
ATOM 640 C C . LYS A 1 80 ? 2.394 -0.040 0.192 1.00 93.62 80 LYS A C 1
ATOM 642 O O . LYS A 1 80 ? 2.227 -1.250 0.029 1.00 93.62 80 LYS A O 1
ATOM 647 N N . LEU A 1 81 ? 1.942 0.887 -0.646 1.00 96.38 81 LEU A N 1
ATOM 648 C CA . LEU A 1 81 ? 1.325 0.622 -1.940 1.00 96.38 81 LEU A CA 1
ATOM 649 C C . LEU A 1 81 ? 2.131 1.344 -3.014 1.00 96.38 81 LEU A C 1
ATOM 651 O O . LEU A 1 81 ? 2.288 2.563 -2.963 1.00 96.38 81 LEU A O 1
ATOM 655 N N . GLU A 1 82 ? 2.608 0.595 -3.997 1.00 95.69 82 GLU A N 1
ATOM 656 C CA . GLU A 1 82 ? 3.309 1.137 -5.163 1.00 95.69 82 GLU A CA 1
ATOM 657 C C . GLU A 1 82 ? 2.519 0.831 -6.440 1.00 95.69 82 GLU A C 1
ATOM 659 O O . GLU A 1 82 ? 1.469 0.191 -6.403 1.00 95.69 82 GLU A O 1
ATOM 664 N N . GLY A 1 83 ? 2.969 1.329 -7.589 1.00 96.75 83 GLY A N 1
ATOM 665 C CA . GLY A 1 83 ? 2.343 0.990 -8.865 1.00 96.75 83 GLY A CA 1
ATOM 666 C C . GLY A 1 83 ? 2.699 -0.422 -9.306 1.00 96.75 83 GLY A C 1
ATOM 667 O O . GLY A 1 83 ? 3.863 -0.809 -9.265 1.00 96.75 83 GLY A O 1
ATOM 668 N N . GLN A 1 84 ? 1.714 -1.181 -9.786 1.00 96.81 84 GLN A N 1
ATOM 669 C CA . GLN A 1 84 ? 1.972 -2.503 -10.349 1.00 96.81 84 GLN A CA 1
ATOM 670 C C . GLN A 1 84 ? 2.594 -2.361 -11.750 1.00 96.81 84 GLN A C 1
ATOM 672 O O . GLN A 1 84 ? 1.904 -1.927 -12.680 1.00 96.81 84 GLN A O 1
ATOM 677 N N . PRO A 1 85 ? 3.863 -2.759 -11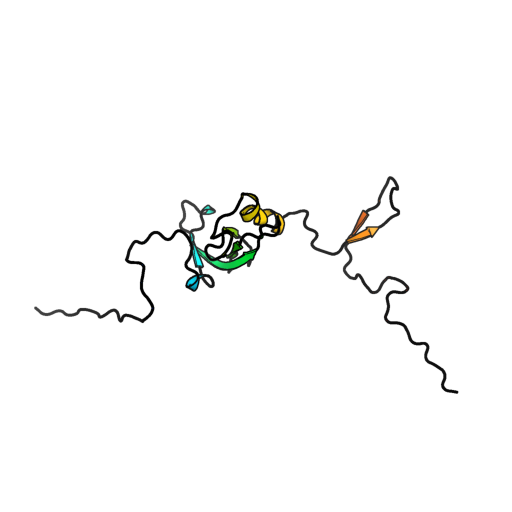.949 1.00 94.75 85 PRO A N 1
ATOM 678 C CA . PRO A 1 85 ? 4.573 -2.552 -13.214 1.00 94.75 85 PRO A CA 1
ATOM 679 C C . PRO A 1 85 ? 3.960 -3.350 -14.371 1.00 94.75 85 PRO A C 1
ATOM 681 O O . PRO A 1 85 ? 3.977 -2.895 -15.510 1.00 94.75 85 PRO A O 1
ATOM 684 N N . LEU A 1 86 ? 3.362 -4.506 -14.066 1.00 94.69 86 LEU A N 1
ATOM 685 C CA . LEU A 1 86 ? 2.746 -5.407 -15.043 1.00 94.69 86 LEU A CA 1
ATOM 686 C C . LEU A 1 86 ? 1.282 -5.073 -15.369 1.00 94.69 86 LEU A C 1
ATOM 688 O O . LEU A 1 86 ? 0.662 -5.775 -16.162 1.00 94.69 86 LEU A O 1
ATOM 692 N N . HIS A 1 87 ? 0.704 -4.032 -14.764 1.00 96.38 87 HIS A N 1
ATOM 693 C CA . HIS A 1 87 ? -0.673 -3.651 -15.067 1.00 96.38 87 HIS A CA 1
ATOM 694 C C . HIS A 1 87 ? -0.759 -3.038 -16.479 1.00 96.38 87 HIS A C 1
ATOM 696 O O . HIS A 1 87 ? -0.032 -2.079 -16.754 1.00 96.38 87 HIS A O 1
ATOM 702 N N . PRO A 1 88 ? -1.637 -3.530 -17.375 1.00 95.56 88 PRO A N 1
ATOM 703 C CA . PRO A 1 88 ? -1.583 -3.199 -18.802 1.00 95.56 88 PRO A CA 1
ATOM 704 C C . PRO A 1 88 ? -1.826 -1.713 -19.093 1.00 95.56 88 PRO A C 1
ATOM 706 O O . PRO A 1 88 ? -1.154 -1.135 -19.944 1.00 95.56 88 PRO A O 1
ATOM 709 N N . ALA A 1 89 ? -2.745 -1.076 -18.362 1.00 94.38 89 ALA A N 1
ATOM 710 C CA . ALA A 1 89 ? -3.079 0.330 -18.577 1.00 94.38 89 ALA A CA 1
ATOM 711 C C . ALA A 1 89 ? -2.065 1.275 -17.907 1.00 94.38 89 ALA A C 1
ATOM 713 O O . ALA A 1 89 ? -1.455 2.128 -18.552 1.00 94.38 89 ALA A O 1
ATOM 714 N N . SER A 1 90 ? -1.856 1.108 -16.599 1.00 96.06 90 SER A N 1
ATOM 715 C CA . SER A 1 90 ? -1.055 2.039 -15.789 1.00 96.06 90 SER A CA 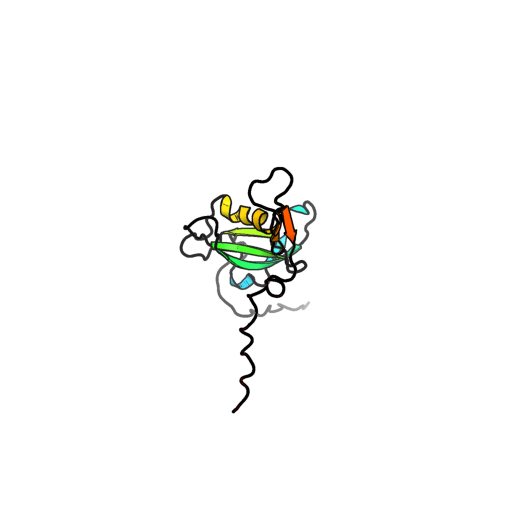1
ATOM 716 C C . SER A 1 90 ? 0.448 1.764 -15.831 1.00 96.06 90 SER A C 1
ATOM 718 O O . SER A 1 90 ? 1.230 2.697 -15.663 1.00 96.06 90 SER A O 1
ATOM 720 N N . ARG A 1 91 ? 0.886 0.519 -16.070 1.00 95.00 91 ARG A N 1
ATOM 721 C CA . ARG A 1 91 ? 2.304 0.122 -16.185 1.00 95.00 91 ARG A CA 1
ATOM 722 C C . ARG A 1 91 ? 3.172 0.673 -15.045 1.00 95.00 91 ARG A C 1
ATOM 724 O O . ARG A 1 91 ? 4.227 1.256 -15.290 1.00 95.00 91 ARG A O 1
ATOM 731 N N . GLY A 1 92 ? 2.672 0.600 -13.812 1.00 94.94 92 GLY A N 1
ATOM 732 C CA . GLY A 1 92 ? 3.336 1.110 -12.608 1.00 94.94 92 GLY A CA 1
ATOM 733 C C . GLY A 1 92 ? 3.199 2.614 -12.336 1.00 94.94 92 GLY A C 1
ATOM 734 O O . GLY A 1 92 ? 3.690 3.081 -11.312 1.00 94.94 92 GLY A O 1
ATOM 735 N N . ARG A 1 93 ? 2.535 3.395 -13.199 1.00 95.44 93 ARG A N 1
ATOM 736 C CA . ARG A 1 93 ? 2.312 4.832 -12.967 1.00 95.44 93 ARG A CA 1
ATOM 737 C C . ARG A 1 93 ? 1.076 5.047 -12.106 1.00 95.44 93 ARG A C 1
ATOM 739 O O . ARG A 1 93 ? -0.011 4.607 -12.470 1.00 95.44 93 ARG A O 1
ATOM 746 N N . ASN A 1 94 ? 1.234 5.818 -11.035 1.00 96.19 94 ASN A N 1
ATOM 747 C CA . ASN A 1 94 ? 0.147 6.208 -10.146 1.00 96.19 94 ASN A CA 1
ATOM 748 C C . ASN A 1 94 ? 0.168 7.715 -9.881 1.00 96.19 94 ASN A C 1
ATOM 750 O O . ASN A 1 94 ? 1.232 8.318 -9.770 1.00 96.19 94 ASN A O 1
ATOM 754 N N . CYS A 1 95 ? -1.015 8.309 -9.712 1.00 97.19 95 CYS A N 1
ATOM 755 C CA . CYS A 1 95 ? -1.136 9.629 -9.096 1.00 97.19 95 CYS A CA 1
ATOM 756 C C . CYS A 1 95 ? -0.995 9.524 -7.567 1.00 97.19 95 CYS A C 1
ATOM 758 O O . CYS A 1 95 ? -1.004 8.425 -7.007 1.00 97.19 95 CYS A O 1
ATOM 760 N N . ALA A 1 96 ? -0.954 10.666 -6.875 1.00 96.56 96 ALA A N 1
ATOM 761 C CA . ALA A 1 96 ? -0.822 10.723 -5.415 1.00 96.56 96 ALA A CA 1
ATOM 762 C C . ALA A 1 96 ? -1.882 9.896 -4.659 1.00 96.56 96 ALA A C 1
ATOM 764 O O . ALA A 1 96 ? -1.595 9.343 -3.600 1.00 96.56 96 ALA A O 1
ATOM 765 N N . LYS A 1 97 ? -3.089 9.747 -5.224 1.00 96.44 97 LYS A N 1
ATOM 766 C CA . LYS A 1 97 ? -4.184 8.981 -4.608 1.00 96.44 97 LYS A CA 1
ATOM 767 C C . LYS A 1 97 ? -3.861 7.490 -4.465 1.00 96.44 97 LYS A C 1
ATOM 769 O O . LYS A 1 97 ? -4.318 6.871 -3.514 1.00 96.44 97 LYS A O 1
ATOM 774 N N . GLY A 1 98 ? -3.107 6.907 -5.402 1.00 96.81 98 GLY A N 1
ATOM 775 C CA . GLY A 1 98 ? -2.831 5.465 -5.429 1.00 96.81 98 GLY A CA 1
ATOM 776 C C . GLY A 1 98 ? -2.085 5.001 -4.173 1.00 96.81 98 GLY A C 1
ATOM 777 O O . GLY A 1 98 ? -2.686 4.311 -3.349 1.00 96.81 98 GLY A O 1
ATOM 778 N N . PRO A 1 99 ? -0.828 5.439 -3.968 1.00 95.62 99 PRO A N 1
ATOM 779 C CA . PRO A 1 99 ? -0.050 5.105 -2.773 1.00 95.62 99 PRO A CA 1
ATOM 780 C C . PRO A 1 99 ? -0.712 5.563 -1.468 1.00 95.62 99 PRO A C 1
ATOM 782 O O . PRO A 1 99 ? -0.651 4.859 -0.462 1.00 95.62 99 PRO A O 1
ATOM 785 N N . ALA A 1 100 ? -1.408 6.707 -1.490 1.00 96.12 100 ALA A N 1
ATOM 786 C CA . ALA A 1 100 ? -2.109 7.239 -0.323 1.00 96.12 100 ALA A CA 1
ATOM 787 C C . ALA A 1 100 ? -3.281 6.363 0.149 1.00 96.12 100 ALA A C 1
ATOM 789 O O . ALA A 1 100 ? -3.743 6.535 1.269 1.00 96.12 100 ALA A O 1
ATOM 790 N N . THR A 1 101 ? -3.739 5.387 -0.642 1.00 95.00 101 THR A N 1
ATOM 791 C CA . THR A 1 101 ? -4.810 4.458 -0.235 1.00 95.00 101 THR A CA 1
ATOM 792 C C . THR A 1 101 ? -4.459 3.686 1.046 1.00 95.00 101 THR A C 1
ATOM 794 O O . THR A 1 101 ? -5.359 3.271 1.772 1.00 95.00 101 THR A O 1
ATOM 797 N N . VAL A 1 102 ? -3.171 3.569 1.398 1.00 94.25 102 VAL A N 1
ATOM 798 C CA . VAL A 1 102 ? -2.740 2.974 2.674 1.00 94.25 102 VAL A CA 1
ATOM 799 C C . VAL A 1 102 ? -3.368 3.681 3.884 1.00 94.25 102 VAL A C 1
ATOM 801 O O . VAL A 1 102 ? -3.782 3.008 4.823 1.00 94.25 102 VAL A O 1
ATOM 804 N N . SER A 1 103 ? -3.542 5.010 3.835 1.00 93.69 103 SER A N 1
ATOM 805 C CA . SER A 1 103 ? -4.167 5.771 4.926 1.00 93.69 103 SER A CA 1
ATOM 806 C C . SER A 1 103 ? -5.674 5.550 5.019 1.00 93.69 103 SER A C 1
ATOM 808 O O . SER A 1 103 ? -6.251 5.728 6.085 1.00 93.69 103 SER A O 1
ATOM 810 N N . GLN A 1 104 ? -6.323 5.133 3.929 1.00 92.12 104 GLN A N 1
ATOM 811 C CA . GLN A 1 104 ? -7.744 4.788 3.940 1.00 92.12 104 GLN A CA 1
ATOM 812 C C . GLN A 1 104 ? -7.981 3.435 4.623 1.00 92.12 104 GLN A C 1
ATOM 814 O O . GLN A 1 104 ? -8.973 3.266 5.330 1.00 92.12 104 GLN A O 1
ATOM 819 N N . VAL A 1 105 ? -7.057 2.481 4.451 1.00 91.81 105 VAL A N 1
ATOM 820 C CA . VAL A 1 105 ? -7.129 1.159 5.094 1.00 91.81 105 VAL A CA 1
ATOM 821 C C . VAL A 1 105 ? -6.959 1.274 6.611 1.00 91.81 105 VAL A C 1
ATOM 823 O O . VAL A 1 105 ? -7.686 0.615 7.358 1.00 91.81 105 VAL A O 1
ATOM 826 N N . THR A 1 106 ? -6.039 2.132 7.057 1.00 91.62 106 THR A N 1
ATOM 827 C CA . THR A 1 106 ? -5.700 2.345 8.474 1.00 91.62 106 THR A CA 1
ATOM 828 C C . THR A 1 106 ? -6.369 3.578 9.088 1.00 91.62 106 THR A C 1
ATOM 830 O O . THR A 1 106 ? -5.962 4.030 10.157 1.00 91.62 106 THR A O 1
ATOM 833 N N . ASN A 1 107 ? -7.398 4.131 8.436 1.00 94.62 107 ASN A N 1
ATOM 834 C CA . ASN A 1 107 ? -8.078 5.332 8.915 1.00 94.62 107 ASN A CA 1
ATOM 835 C C . ASN A 1 107 ? -8.724 5.078 10.300 1.00 94.62 107 ASN A C 1
ATOM 837 O O . ASN A 1 107 ? -9.505 4.127 10.417 1.00 94.62 107 ASN A O 1
ATOM 841 N N . PRO A 1 108 ? -8.451 5.907 11.331 1.00 94.50 108 PRO A N 1
ATOM 842 C CA . PRO A 1 108 ? -9.050 5.750 12.661 1.00 94.50 108 PRO A CA 1
ATOM 843 C C . PRO A 1 108 ? -10.583 5.855 12.659 1.00 94.50 108 PRO A C 1
ATOM 845 O O . PRO A 1 108 ? -11.235 5.215 13.481 1.00 94.50 108 PRO A O 1
ATOM 848 N N . ASP A 1 109 ? -11.165 6.584 11.705 1.00 93.06 109 ASP A N 1
ATOM 849 C CA . ASP A 1 109 ? -12.615 6.761 11.567 1.00 93.06 109 ASP A CA 1
ATOM 850 C C . ASP A 1 109 ? -13.284 5.631 10.759 1.00 93.06 109 ASP A C 1
ATOM 852 O O . ASP A 1 109 ? -14.471 5.695 10.419 1.00 93.06 109 ASP A O 1
ATOM 856 N N . ARG A 1 110 ? -12.537 4.577 10.406 1.00 92.88 110 ARG A N 1
ATOM 857 C CA . ARG A 1 110 ? -13.059 3.457 9.621 1.00 92.88 110 ARG A CA 1
ATOM 858 C C . ARG A 1 110 ? -14.135 2.702 10.402 1.00 92.88 110 ARG A C 1
ATOM 860 O O . ARG A 1 110 ? -13.940 2.263 11.532 1.00 92.88 110 ARG A O 1
ATOM 867 N N . ILE A 1 111 ? -15.272 2.462 9.752 1.00 91.19 111 ILE A N 1
ATOM 868 C CA . ILE A 1 111 ? -16.371 1.679 10.325 1.00 91.19 111 ILE A CA 1
ATOM 869 C C . ILE A 1 111 ? -15.966 0.195 10.364 1.00 91.19 111 ILE A C 1
ATOM 871 O O . ILE A 1 111 ? -15.976 -0.485 9.340 1.00 91.19 111 ILE A O 1
ATOM 875 N N . LEU A 1 112 ? -15.608 -0.308 11.549 1.00 90.50 112 LEU A N 1
ATOM 876 C CA . LEU A 1 112 ? -15.160 -1.698 11.758 1.00 90.50 112 LEU A CA 1
ATOM 877 C C . LEU A 1 112 ? -16.306 -2.684 12.007 1.00 90.50 112 LEU A C 1
ATOM 879 O O . LEU A 1 112 ? -16.156 -3.895 11.839 1.00 90.50 112 LEU A O 1
ATOM 883 N N . HIS A 1 113 ? -17.457 -2.168 12.426 1.00 88.19 113 HIS A N 1
ATOM 884 C CA . HIS A 1 113 ? -18.623 -2.962 12.773 1.00 88.19 113 HIS A CA 1
ATOM 885 C C . HIS A 1 113 ? -19.875 -2.299 12.233 1.00 88.19 113 HIS A C 1
ATOM 887 O O . HIS A 1 113 ? -19.920 -1.074 12.100 1.00 88.19 113 HIS A O 1
ATOM 893 N N . PRO A 1 114 ? -20.933 -3.070 11.978 1.00 85.19 114 PRO A N 1
ATOM 894 C CA . PRO A 1 114 ? -22.150 -2.454 11.520 1.00 85.19 114 PRO A CA 1
ATOM 895 C C . PRO A 1 114 ? -22.799 -1.558 12.572 1.00 85.19 114 PRO A C 1
ATOM 897 O O . PRO A 1 114 ? -22.902 -1.909 13.753 1.00 85.19 114 PRO A O 1
ATOM 900 N N . LEU A 1 115 ? -23.290 -0.414 12.110 1.00 84.44 115 LEU A N 1
ATOM 901 C CA . LEU A 1 115 ? -23.897 0.612 12.940 1.00 84.44 115 LEU A CA 1
ATOM 902 C C . LEU A 1 115 ? -25.410 0.659 12.708 1.00 84.44 115 LEU A C 1
ATOM 904 O O . LEU A 1 115 ? -25.877 0.658 11.569 1.00 84.44 115 LEU A O 1
ATOM 908 N N . ARG A 1 116 ? -26.185 0.756 13.792 1.00 81.56 116 ARG A N 1
ATOM 909 C CA . ARG A 1 116 ? -27.628 1.022 13.742 1.00 81.56 116 ARG A CA 1
ATOM 910 C C . ARG A 1 116 ? -27.904 2.432 14.218 1.00 81.56 116 ARG A C 1
ATOM 912 O O . ARG A 1 116 ? -27.503 2.816 15.314 1.00 81.56 116 ARG A O 1
ATOM 919 N N . ARG A 1 117 ? -28.650 3.171 13.407 1.00 79.25 117 ARG A N 1
ATOM 920 C CA . ARG A 1 117 ? -29.144 4.493 13.768 1.00 79.25 117 ARG A CA 1
ATOM 921 C C . ARG A 1 117 ? -30.149 4.375 14.917 1.00 79.25 117 ARG A C 1
ATOM 923 O O . ARG A 1 117 ? -31.096 3.597 14.823 1.00 79.25 117 ARG A O 1
ATOM 930 N N . VAL A 1 118 ? -29.959 5.154 15.974 1.00 82.62 118 VAL A N 1
ATOM 931 C CA . VAL A 1 118 ? -30.874 5.255 17.119 1.00 82.62 118 VAL A CA 1
ATOM 932 C C . VAL A 1 118 ? -31.436 6.672 17.220 1.00 82.62 118 VAL A C 1
ATOM 934 O O . VAL A 1 118 ? -30.774 7.631 16.824 1.00 82.62 118 VAL A O 1
ATOM 937 N N . GLY A 1 119 ? -32.672 6.797 17.711 1.00 78.50 119 GLY A N 1
ATOM 938 C CA . GLY A 1 119 ? -33.390 8.072 17.809 1.00 78.50 119 GLY A CA 1
ATOM 939 C C . GLY A 1 119 ? -34.050 8.537 16.500 1.00 78.50 119 GLY A C 1
ATOM 940 O O . GLY A 1 119 ? -33.736 8.076 15.397 1.00 78.50 119 GLY A O 1
ATOM 941 N N . ALA A 1 120 ? -34.995 9.473 16.610 1.00 79.12 120 ALA A N 1
ATOM 942 C CA . ALA A 1 120 ? -35.702 10.037 15.460 1.00 79.12 120 ALA A CA 1
ATOM 943 C C . ALA A 1 120 ? -34.783 10.917 14.584 1.00 79.12 120 ALA A C 1
ATOM 945 O O . ALA A 1 120 ? -33.735 11.406 15.010 1.00 79.12 120 ALA A O 1
ATOM 946 N N . ARG A 1 121 ? -35.128 11.090 13.306 1.00 76.81 121 ARG A N 1
ATOM 947 C CA . ARG A 1 121 ? -34.397 11.980 12.388 1.00 76.81 121 ARG A CA 1
ATOM 948 C C . ARG A 1 121 ? -34.683 13.445 12.714 1.00 76.81 121 ARG A C 1
ATOM 950 O O . ARG A 1 121 ? -35.838 13.808 12.875 1.00 76.81 121 ARG A O 1
ATOM 957 N N . GLY A 1 122 ? -33.632 14.263 12.825 1.00 71.50 122 GLY A N 1
ATOM 958 C CA . GLY A 1 122 ? -33.747 15.721 12.970 1.00 71.50 122 GLY A CA 1
ATOM 959 C C . GLY A 1 122 ? -34.079 16.256 14.371 1.00 71.50 122 GLY A C 1
ATOM 960 O O . GLY A 1 122 ? -34.375 17.438 14.492 1.00 71.50 122 GLY A O 1
ATOM 961 N N . LYS A 1 123 ? -34.044 15.440 15.434 1.00 63.31 123 LYS A N 1
ATOM 962 C CA . LYS A 1 123 ? -34.235 15.931 16.812 1.00 63.31 123 LYS A CA 1
ATOM 963 C C . LYS A 1 123 ? -32.902 16.409 17.400 1.00 63.31 123 LYS A C 1
ATOM 965 O O . LYS A 1 123 ? -31.930 15.650 17.413 1.00 63.31 123 LYS A O 1
ATOM 970 N N . ALA A 1 124 ? -32.869 17.648 17.896 1.00 50.22 124 ALA A N 1
ATOM 971 C CA . ALA A 1 124 ? -31.764 18.157 18.704 1.00 50.22 124 ALA A CA 1
ATOM 972 C C . ALA A 1 124 ? -31.621 17.281 19.962 1.00 50.22 124 ALA A C 1
ATOM 974 O O . ALA A 1 124 ? -32.616 17.010 20.630 1.00 50.22 124 ALA A O 1
ATOM 975 N N . GLY A 1 125 ? -30.413 16.785 20.241 1.00 55.06 125 GLY A N 1
ATOM 976 C CA . GLY A 1 125 ? -30.149 15.930 21.407 1.00 55.06 125 GLY A CA 1
ATOM 977 C C . GLY A 1 125 ? -30.012 14.425 21.145 1.00 55.06 125 GLY A C 1
ATOM 978 O O . GLY A 1 125 ? -29.836 13.678 22.099 1.00 55.06 125 GLY A O 1
ATOM 979 N N . GLY A 1 126 ? -30.012 13.960 19.890 1.00 52.69 126 GLY A N 1
ATOM 980 C CA . GLY A 1 126 ? -29.355 12.684 19.583 1.00 52.69 126 GLY A CA 1
ATOM 981 C C . GLY A 1 126 ? -30.088 11.792 18.598 1.00 52.69 126 GLY A C 1
ATOM 982 O O . GLY A 1 126 ? -30.907 10.953 18.971 1.00 52.69 126 GLY A O 1
ATOM 983 N N . SER A 1 127 ? -29.677 11.875 17.334 1.00 53.41 127 SER A N 1
ATOM 984 C CA . SER A 1 127 ? -29.585 10.656 16.545 1.00 53.41 127 SER A CA 1
ATOM 985 C C . SER A 1 127 ? -28.166 10.124 16.618 1.00 53.41 127 SER A C 1
ATOM 987 O O . SER A 1 127 ? -27.260 10.730 16.052 1.00 53.41 127 SER A O 1
ATOM 989 N N . GLY A 1 128 ? -27.985 9.029 17.344 1.00 64.06 128 GLY A N 1
ATOM 990 C CA . GLY A 1 128 ? -26.699 8.360 17.494 1.00 64.06 128 GLY A CA 1
ATOM 991 C C . GLY A 1 128 ? -26.586 7.140 16.589 1.00 64.06 128 GLY A C 1
ATOM 992 O O . GLY A 1 128 ? -27.562 6.690 15.981 1.00 64.06 128 GLY A O 1
ATOM 993 N N . TRP A 1 129 ? -25.393 6.567 16.546 1.00 69.19 129 TRP A N 1
ATOM 994 C CA . TRP A 1 129 ? -25.146 5.252 15.973 1.00 69.19 129 TRP A CA 1
ATOM 995 C C . TRP A 1 129 ? -24.722 4.313 17.100 1.00 69.19 129 TRP A C 1
ATOM 997 O O . TRP A 1 129 ? -23.763 4.593 17.810 1.00 69.19 129 TRP A O 1
ATOM 1007 N N . SER A 1 130 ? -25.446 3.211 17.289 1.00 72.06 130 SER A N 1
ATOM 1008 C CA . SER A 1 130 ? -25.059 2.144 18.218 1.00 72.06 130 SER A CA 1
ATOM 1009 C C . SER A 1 130 ? -24.462 0.980 17.429 1.00 72.06 130 SER A C 1
ATOM 1011 O O . SER A 1 130 ? -25.084 0.540 16.456 1.00 72.06 130 SER A O 1
ATOM 1013 N N . GLY A 1 131 ? -23.309 0.450 17.844 1.00 67.12 131 GLY A N 1
ATOM 1014 C CA . GLY A 1 131 ? -22.745 -0.766 17.250 1.00 67.12 131 GLY A CA 1
ATOM 1015 C C . GLY A 1 131 ? -23.687 -1.961 17.426 1.00 67.12 131 GLY A C 1
ATOM 1016 O O . GLY A 1 131 ? -24.240 -2.164 18.507 1.00 67.12 131 GLY A O 1
ATOM 1017 N N . THR A 1 132 ? -23.898 -2.754 16.371 1.00 60.75 132 THR A N 1
ATOM 1018 C CA . THR A 1 132 ? -24.733 -3.965 16.447 1.00 60.75 132 THR A CA 1
ATOM 1019 C C . THR A 1 132 ? -23.931 -5.203 16.082 1.00 60.75 132 THR A C 1
ATOM 1021 O O . THR A 1 132 ? -23.347 -5.279 15.006 1.00 60.75 132 THR A O 1
ATOM 1024 N N . ARG A 1 133 ? -23.940 -6.209 16.963 1.00 56.81 133 ARG A N 1
ATOM 1025 C CA . ARG A 1 133 ? -23.370 -7.538 16.678 1.00 56.81 133 ARG A CA 1
ATOM 1026 C C . ARG A 1 133 ? -24.303 -8.430 15.850 1.00 56.81 133 ARG A C 1
ATOM 1028 O O . ARG A 1 133 ? -23.885 -9.485 15.393 1.00 56.81 133 ARG A O 1
ATOM 1035 N N . ARG A 1 134 ? -25.573 -8.044 15.681 1.00 55.44 134 ARG A N 1
ATOM 1036 C CA . ARG A 1 134 ? -26.609 -8.882 15.065 1.00 55.44 134 ARG A CA 1
ATOM 1037 C C . ARG A 1 134 ? -27.649 -8.018 14.347 1.00 55.44 134 ARG A C 1
ATOM 1039 O O . ARG A 1 134 ? -28.461 -7.368 14.997 1.00 55.44 13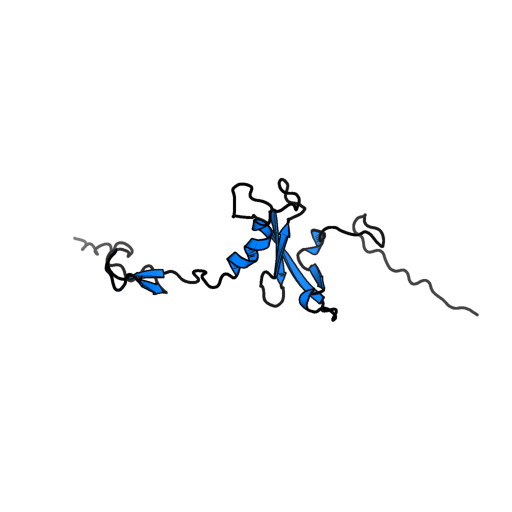4 ARG A O 1
ATOM 1046 N N . TRP A 1 135 ? -27.616 -8.031 13.015 1.00 51.59 135 TRP A N 1
ATOM 1047 C CA . TRP A 1 135 ? -28.548 -7.281 12.160 1.00 51.59 135 TRP A CA 1
ATOM 1048 C C . TRP A 1 135 ? -29.957 -7.874 12.100 1.00 51.59 135 TRP A C 1
ATOM 1050 O O . TRP A 1 135 ? -30.919 -7.142 11.886 1.00 51.59 135 TRP A O 1
ATOM 1060 N N . THR A 1 136 ? -30.083 -9.195 12.241 1.00 56.31 136 THR A N 1
ATOM 1061 C CA . THR A 1 136 ? -31.234 -9.923 11.686 1.00 56.31 136 THR A CA 1
ATOM 1062 C C . THR A 1 136 ? -32.280 -10.383 12.698 1.00 56.31 136 THR A C 1
ATOM 1064 O O . THR A 1 136 ? -33.441 -10.478 12.331 1.00 56.31 136 THR A O 1
ATOM 1067 N N . THR A 1 137 ? -31.958 -10.633 13.971 1.00 52.25 137 THR A N 1
ATOM 1068 C CA . THR A 1 137 ? -32.920 -11.332 14.860 1.00 52.25 137 THR A CA 1
ATOM 1069 C C . THR A 1 137 ? -33.783 -10.431 15.742 1.00 52.25 137 THR A C 1
ATOM 1071 O O . THR A 1 137 ? -34.496 -10.945 16.596 1.00 52.25 137 THR A O 1
ATOM 1074 N N . SER A 1 138 ? -33.704 -9.106 15.612 1.00 49.50 138 SER A N 1
ATOM 1075 C CA . SER A 1 138 ? -34.434 -8.182 16.500 1.00 49.50 138 SER A CA 1
ATOM 1076 C C . SER A 1 138 ? -35.426 -7.262 15.786 1.00 49.50 138 SER A C 1
ATOM 1078 O O . SER A 1 138 ? -36.035 -6.420 16.442 1.00 49.50 138 SER A O 1
ATOM 1080 N N . ARG A 1 139 ? -35.642 -7.420 14.469 1.00 51.09 139 ARG A N 1
ATOM 1081 C CA . ARG A 1 139 ? -36.776 -6.784 13.778 1.00 51.09 139 ARG A CA 1
ATOM 1082 C C . ARG A 1 139 ? -37.999 -7.705 13.857 1.00 51.09 139 ARG A C 1
ATOM 1084 O O . ARG A 1 139 ? -37.943 -8.792 13.278 1.00 51.09 139 ARG A O 1
ATOM 1091 N N . PRO A 1 140 ? -39.114 -7.282 14.479 1.00 49.66 140 PRO A N 1
ATOM 1092 C CA . PRO A 1 140 ? -40.396 -7.941 14.258 1.00 49.66 140 PRO A CA 1
ATOM 1093 C C . PRO A 1 140 ? -40.687 -7.913 12.747 1.00 49.66 140 PRO A C 1
ATOM 1095 O O . PRO A 1 140 ? -40.683 -6.840 12.145 1.00 49.66 140 PRO A O 1
ATOM 1098 N N . GLY A 1 141 ? -40.848 -9.082 12.120 1.00 56.38 141 GLY A N 1
ATOM 1099 C CA . GLY A 1 141 ? -41.188 -9.208 10.693 1.00 56.38 141 GLY A CA 1
ATOM 1100 C C . GLY A 1 141 ? -40.034 -9.475 9.716 1.00 56.38 141 GLY A C 1
ATOM 1101 O O . GLY A 1 141 ? -40.288 -9.563 8.521 1.00 56.38 141 GLY A O 1
ATOM 1102 N N . PHE A 1 142 ? -38.789 -9.640 10.181 1.00 53.12 142 PHE A N 1
ATOM 1103 C CA . PHE A 1 142 ? -37.660 -10.089 9.340 1.00 53.12 142 PHE A CA 1
ATOM 1104 C C . PHE A 1 142 ? -37.113 -11.444 9.825 1.00 53.12 142 PHE A C 1
ATOM 1106 O O . PHE A 1 142 ? -35.916 -11.627 10.025 1.00 53.12 142 PHE A O 1
ATOM 1113 N N . GLY A 1 143 ? -38.022 -12.384 10.090 1.00 51.31 143 GLY A N 1
ATOM 1114 C CA . GLY A 1 143 ? -37.717 -13.805 10.272 1.00 51.31 143 GLY A CA 1
ATOM 1115 C C . GLY A 1 143 ? -38.173 -14.598 9.043 1.00 51.31 143 GLY A C 1
ATOM 1116 O O . GLY A 1 143 ? -38.983 -14.078 8.269 1.00 51.31 143 GLY A O 1
ATOM 1117 N N . PRO A 1 144 ? -37.688 -15.837 8.833 1.00 53.44 144 PRO A N 1
ATOM 1118 C CA . PRO A 1 144 ? -38.298 -16.720 7.842 1.00 53.44 144 PRO A CA 1
ATOM 1119 C C . PRO A 1 144 ? -39.805 -16.801 8.132 1.00 53.44 144 PRO A C 1
ATOM 1121 O O . PRO A 1 144 ? -40.176 -16.838 9.310 1.00 53.44 144 PRO A O 1
ATOM 1124 N N . PRO A 1 145 ? -40.681 -16.780 7.110 1.00 53.78 145 PRO A N 1
ATOM 1125 C CA . PRO A 1 145 ? -42.117 -16.812 7.339 1.00 53.78 145 PRO A CA 1
ATOM 1126 C C . PRO A 1 145 ? -42.439 -18.042 8.185 1.00 53.78 145 PRO A C 1
ATOM 1128 O O . PRO A 1 145 ? -42.217 -19.175 7.753 1.00 53.78 145 PRO A O 1
ATOM 1131 N N . SER A 1 146 ? -42.938 -17.834 9.403 1.00 56.88 146 SER A N 1
ATOM 1132 C CA . SER A 1 146 ? -43.502 -18.922 10.187 1.00 56.88 146 SER A CA 1
ATOM 1133 C C . SER A 1 146 ? -44.754 -19.368 9.445 1.00 56.88 146 SER A C 1
ATOM 1135 O O . SER A 1 146 ? -45.799 -18.723 9.554 1.00 56.88 146 SER A O 1
ATOM 1137 N N . LYS A 1 147 ? -44.643 -20.424 8.632 1.00 49.16 147 LYS A N 1
ATOM 1138 C CA . LYS A 1 147 ? -45.817 -21.116 8.098 1.00 49.16 147 LYS A CA 1
ATOM 1139 C C . LYS A 1 147 ? -46.721 -21.421 9.297 1.00 49.16 147 LYS A C 1
ATOM 1141 O O . LYS A 1 147 ? -46.244 -22.079 10.225 1.00 49.16 147 LYS A O 1
ATOM 1146 N N . PRO A 1 148 ? -47.980 -20.956 9.331 1.00 45.78 148 PRO A N 1
ATOM 1147 C CA . PRO A 1 148 ? -48.899 -21.451 10.338 1.00 45.78 148 PRO A CA 1
ATOM 1148 C C . PRO A 1 148 ? -48.993 -22.963 10.137 1.00 45.78 148 PRO A C 1
ATOM 1150 O O . PRO A 1 148 ? -49.162 -23.429 9.007 1.00 45.78 148 PRO A O 1
ATOM 1153 N N . ALA A 1 149 ? -48.813 -23.726 11.215 1.00 55.56 149 ALA A N 1
ATOM 1154 C CA . ALA A 1 149 ? -49.076 -25.154 11.207 1.00 55.56 149 ALA A CA 1
ATOM 1155 C C . ALA A 1 149 ? -50.547 -25.334 10.819 1.00 55.56 149 ALA A C 1
ATOM 1157 O O . ALA A 1 149 ? -51.450 -25.106 11.624 1.00 55.56 149 ALA A O 1
ATOM 1158 N N . GLY A 1 150 ? -50.789 -25.650 9.548 1.00 39.41 150 GLY A N 1
ATOM 1159 C CA . GLY A 1 150 ? -52.111 -26.008 9.077 1.00 39.41 150 GLY A CA 1
ATOM 1160 C C . GLY A 1 150 ? -52.561 -27.224 9.871 1.00 39.41 150 GLY A C 1
ATOM 1161 O O . GLY A 1 150 ? -51.923 -28.273 9.806 1.00 39.41 150 GLY A O 1
ATOM 1162 N N . ARG A 1 151 ? -53.646 -27.080 10.637 1.00 56.75 151 ARG A N 1
ATOM 1163 C CA . ARG A 1 151 ? -54.426 -28.234 11.079 1.00 56.75 151 ARG A CA 1
ATOM 1164 C C . ARG A 1 151 ? -54.867 -28.959 9.813 1.00 56.75 151 ARG A C 1
ATOM 1166 O O . ARG A 1 151 ? -55.672 -28.415 9.058 1.00 56.75 151 ARG A O 1
ATOM 1173 N N . MET A 1 152 ? -54.321 -30.151 9.587 1.00 40.62 152 MET A N 1
ATOM 1174 C CA . MET A 1 152 ? -54.963 -31.132 8.719 1.00 40.62 152 MET A CA 1
ATOM 1175 C C . MET A 1 152 ? -56.400 -31.299 9.221 1.00 40.62 152 MET A C 1
ATOM 1177 O O . MET A 1 152 ? -56.616 -31.568 10.406 1.00 40.62 152 MET A O 1
ATOM 1181 N N . ARG A 1 153 ? -57.357 -31.012 8.339 1.00 50.50 153 ARG A N 1
ATOM 1182 C CA . ARG A 1 153 ? -58.703 -31.572 8.436 1.00 50.50 153 ARG A CA 1
ATOM 1183 C C . ARG A 1 153 ? -58.656 -33.005 7.937 1.00 50.50 153 ARG A C 1
ATOM 1185 O O . ARG A 1 153 ? -57.831 -33.256 7.030 1.00 50.50 153 ARG A O 1
#